Protein AF-A0AAV4D2W0-F1 (afdb_monomer_lite)

Foldseek 3Di:
DLVVVLVVCVVVVVDDCVPDVPPHPPGPVVVVVVVVVVVVVVCCVVVVHDDDDDDDDDDVVPVPQDPVNVVPPPPDDDPDDD

Structure (mmCIF, N/CA/C/O backbone):
data_AF-A0AAV4D2W0-F1
#
_entry.id   AF-A0AAV4D2W0-F1
#
loop_
_atom_site.group_PDB
_atom_site.id
_atom_site.type_symbol
_atom_site.label_atom_id
_atom_site.label_alt_id
_atom_site.label_comp_id
_atom_site.label_asym_id
_atom_site.label_entity_id
_atom_site.label_seq_id
_atom_site.pdbx_PDB_ins_code
_atom_site.Cartn_x
_atom_site.Cartn_y
_atom_site.Cartn_z
_atom_site.occupancy
_atom_site.B_iso_or_equiv
_atom_site.auth_seq_id
_atom_site.auth_comp_id
_atom_site.auth_asym_id
_atom_site.auth_atom_id
_atom_site.pdbx_PDB_model_num
ATOM 1 N N . MET A 1 1 ? 13.971 2.716 -19.644 1.00 61.41 1 MET A N 1
ATOM 2 C CA . MET A 1 1 ? 13.777 1.245 -19.628 1.00 61.41 1 MET A CA 1
ATOM 3 C C . MET A 1 1 ? 12.526 0.844 -18.844 1.00 61.41 1 MET A C 1
ATOM 5 O O . MET A 1 1 ? 11.673 0.191 -19.427 1.00 61.41 1 MET A O 1
ATOM 9 N N . ALA A 1 2 ? 12.356 1.314 -17.601 1.00 82.19 2 ALA A N 1
ATOM 10 C CA . ALA A 1 2 ? 11.199 0.997 -16.750 1.00 82.19 2 ALA A CA 1
ATOM 11 C C . ALA A 1 2 ? 9.824 1.288 -17.391 1.00 82.19 2 ALA A C 1
ATOM 13 O O . ALA A 1 2 ? 8.998 0.394 -17.465 1.00 82.19 2 ALA A O 1
ATOM 14 N N . SER A 1 3 ? 9.608 2.481 -17.961 1.00 87.88 3 SER A N 1
ATOM 15 C CA . SER A 1 3 ? 8.314 2.854 -18.572 1.00 87.88 3 SER A CA 1
ATOM 16 C C . SER A 1 3 ? 7.853 1.904 -19.694 1.00 87.88 3 SER A C 1
ATOM 18 O O . SER A 1 3 ? 6.680 1.550 -19.754 1.00 87.88 3 SER A O 1
ATOM 20 N N . ARG A 1 4 ? 8.775 1.424 -20.545 1.00 91.88 4 ARG A N 1
ATOM 21 C CA . ARG A 1 4 ? 8.455 0.460 -21.616 1.00 91.88 4 ARG A CA 1
ATOM 22 C C . ARG A 1 4 ? 8.039 -0.901 -21.057 1.00 91.88 4 ARG A C 1
ATOM 24 O O . ARG A 1 4 ? 7.108 -1.502 -21.577 1.00 91.88 4 ARG A O 1
ATOM 31 N N . LEU A 1 5 ? 8.725 -1.368 -20.011 1.00 90.12 5 LEU A N 1
ATOM 32 C CA . LEU A 1 5 ? 8.399 -2.624 -19.337 1.00 90.12 5 LEU A CA 1
ATOM 33 C C . LEU A 1 5 ? 7.049 -2.523 -18.622 1.00 90.12 5 LEU A C 1
ATOM 35 O O . LEU A 1 5 ? 6.201 -3.383 -18.821 1.00 90.12 5 LEU A O 1
ATOM 39 N N . THR A 1 6 ? 6.821 -1.453 -17.856 1.00 89.69 6 THR A N 1
ATOM 40 C CA . THR A 1 6 ? 5.536 -1.204 -17.191 1.00 89.69 6 THR A CA 1
ATOM 41 C C . THR A 1 6 ? 4.397 -1.169 -18.205 1.00 89.69 6 THR A C 1
ATOM 43 O O . THR A 1 6 ? 3.404 -1.859 -18.015 1.00 89.69 6 THR A O 1
ATOM 46 N N . LYS A 1 7 ? 4.572 -0.449 -19.322 1.00 91.38 7 LYS A N 1
ATOM 47 C CA . LYS A 1 7 ? 3.585 -0.396 -20.406 1.00 91.38 7 LYS A CA 1
ATOM 48 C C . LYS A 1 7 ? 3.260 -1.792 -20.943 1.00 91.38 7 LYS A C 1
ATOM 50 O O . LYS A 1 7 ? 2.095 -2.165 -20.970 1.00 91.38 7 LYS A O 1
ATOM 55 N N . TYR A 1 8 ? 4.278 -2.583 -21.289 1.00 92.50 8 TYR A N 1
ATOM 56 C CA . TYR A 1 8 ? 4.079 -3.949 -21.775 1.00 92.50 8 TYR A CA 1
ATOM 57 C C . TYR A 1 8 ? 3.353 -4.833 -20.749 1.00 92.50 8 TYR A C 1
ATOM 59 O O . TYR A 1 8 ? 2.401 -5.527 -21.101 1.00 92.50 8 TYR A O 1
ATOM 67 N N . LEU A 1 9 ? 3.764 -4.792 -19.477 1.00 92.12 9 LEU A N 1
ATOM 68 C CA . LEU A 1 9 ? 3.158 -5.601 -18.418 1.00 92.12 9 LEU A CA 1
ATOM 69 C C . LEU A 1 9 ? 1.688 -5.235 -18.172 1.00 92.12 9 LEU A C 1
ATOM 71 O O . LEU A 1 9 ? 0.867 -6.124 -17.956 1.00 92.12 9 LEU A O 1
ATOM 75 N N . THR A 1 10 ? 1.345 -3.948 -18.234 1.00 90.31 10 THR A N 1
ATOM 76 C CA . THR A 1 10 ? -0.034 -3.479 -18.055 1.00 90.31 10 THR A CA 1
ATOM 77 C C . THR A 1 10 ? -0.901 -3.761 -19.284 1.00 90.31 10 THR A C 1
ATOM 79 O O . THR A 1 10 ? -1.999 -4.286 -19.131 1.00 90.31 10 THR A O 1
ATOM 82 N N . GLU A 1 11 ? -0.417 -3.484 -20.500 1.00 92.38 11 GLU A N 1
ATOM 83 C CA . GLU A 1 11 ? -1.181 -3.701 -21.745 1.00 92.38 11 GLU A CA 1
ATOM 84 C C . GLU A 1 11 ? -1.493 -5.178 -22.005 1.00 92.38 11 GLU A C 1
ATOM 86 O O . GLU A 1 11 ? -2.534 -5.498 -22.570 1.00 92.38 11 GLU A O 1
ATOM 91 N N . ASN A 1 12 ? -0.617 -6.083 -21.564 1.00 94.44 12 ASN A N 1
ATOM 92 C CA . ASN A 1 12 ? -0.815 -7.526 -21.709 1.00 94.44 12 ASN A CA 1
ATOM 93 C C . ASN A 1 12 ? -1.506 -8.164 -20.490 1.00 94.44 12 ASN A C 1
ATOM 95 O O . ASN A 1 12 ? -1.599 -9.385 -20.412 1.00 94.44 12 ASN A O 1
ATOM 99 N N . GLY A 1 13 ? -1.975 -7.366 -19.523 1.00 90.50 13 GLY A N 1
ATOM 100 C CA . GLY A 1 13 ? -2.727 -7.867 -18.368 1.00 90.50 13 GLY A CA 1
ATOM 101 C C . GLY A 1 13 ? -1.907 -8.662 -17.345 1.00 90.50 13 GLY A C 1
ATOM 102 O O . GLY A 1 13 ? -2.489 -9.325 -16.491 1.00 90.50 13 GLY A O 1
ATOM 103 N N . TYR A 1 14 ? -0.571 -8.590 -17.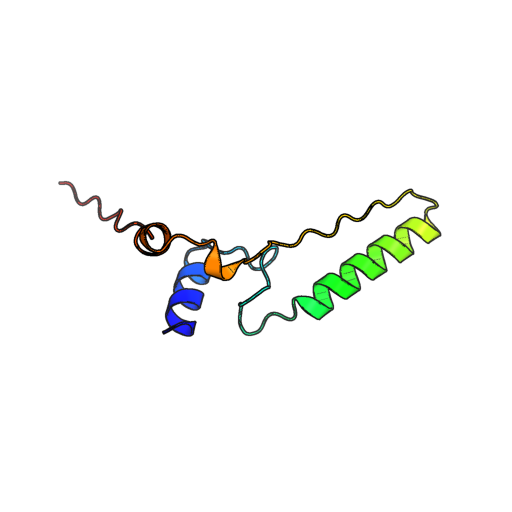383 1.00 92.19 14 TYR A N 1
ATOM 104 C CA . TYR A 1 14 ? 0.296 -9.222 -16.378 1.00 92.19 14 TYR A CA 1
ATOM 105 C C . TYR A 1 14 ? 0.251 -8.502 -15.024 1.00 92.19 14 TYR A C 1
ATOM 107 O O . TYR A 1 14 ? 0.580 -9.093 -13.998 1.00 92.19 14 TYR A O 1
ATOM 115 N N . ILE A 1 15 ? -0.152 -7.229 -15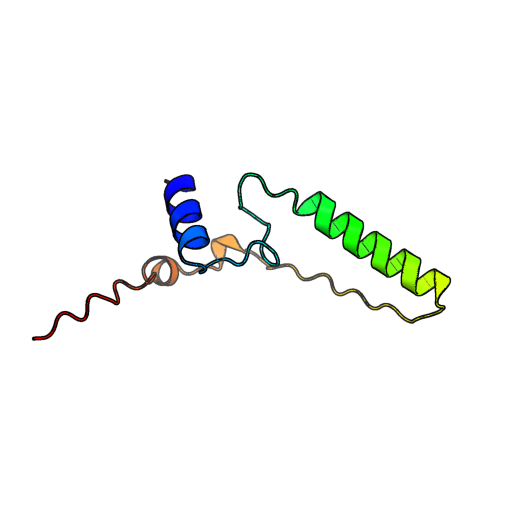.014 1.00 90.50 15 ILE A N 1
ATOM 116 C CA . ILE A 1 15 ? -0.392 -6.449 -13.799 1.00 90.50 15 ILE A CA 1
ATOM 117 C C . ILE A 1 15 ? -1.838 -5.969 -13.808 1.00 90.50 15 ILE A C 1
ATOM 119 O O . ILE A 1 15 ? -2.241 -5.203 -14.683 1.00 90.50 15 ILE A O 1
ATOM 123 N N . ASN A 1 16 ? -2.597 -6.365 -12.788 1.00 89.62 16 ASN A N 1
ATOM 124 C CA . ASN A 1 16 ? -3.915 -5.803 -12.528 1.00 89.62 16 ASN A CA 1
ATOM 125 C C . ASN A 1 16 ? -3.772 -4.522 -11.693 1.00 89.62 16 ASN A C 1
ATOM 127 O O . ASN A 1 16 ? -3.502 -4.590 -10.494 1.00 89.62 16 ASN A O 1
ATOM 131 N N . THR A 1 17 ? -3.987 -3.363 -12.313 1.00 88.31 17 THR A N 1
ATOM 132 C CA . THR A 1 17 ? -3.852 -2.044 -11.671 1.00 88.31 17 THR A CA 1
ATOM 133 C C . THR A 1 17 ? -4.946 -1.734 -10.649 1.00 88.31 17 THR A C 1
ATOM 135 O O . THR A 1 17 ? -4.771 -0.828 -9.838 1.00 88.31 17 THR A O 1
ATOM 138 N N . TYR A 1 18 ? -6.044 -2.498 -10.617 1.00 86.75 18 TYR A N 1
ATOM 139 C CA . TYR A 1 18 ? -7.031 -2.399 -9.539 1.00 86.75 18 TYR A CA 1
ATOM 140 C C . TYR A 1 18 ? -6.468 -2.916 -8.205 1.00 86.75 18 TYR A C 1
ATOM 142 O O . TYR A 1 18 ? -6.796 -2.378 -7.149 1.00 86.75 18 TYR A O 1
ATOM 150 N N . LEU A 1 19 ? -5.592 -3.927 -8.256 1.00 86.25 19 LEU A N 1
ATOM 151 C CA . LEU A 1 19 ? -4.983 -4.559 -7.080 1.00 86.25 19 LEU A CA 1
ATOM 152 C C . LEU A 1 19 ? -3.560 -4.039 -6.820 1.00 86.25 19 LEU A C 1
ATOM 154 O O . LEU A 1 19 ? -3.243 -3.600 -5.717 1.00 86.25 19 LEU A O 1
ATOM 158 N N . GLN A 1 20 ? -2.693 -4.064 -7.836 1.00 87.81 20 GLN A N 1
ATOM 159 C CA . GLN A 1 20 ? -1.299 -3.642 -7.737 1.00 87.81 20 GLN A CA 1
ATOM 160 C C . GLN A 1 20 ? -1.131 -2.215 -8.261 1.00 87.81 20 GLN A C 1
ATOM 162 O O . GLN A 1 20 ? -1.042 -1.972 -9.463 1.00 87.81 20 GLN A O 1
ATOM 167 N N . LYS A 1 21 ? -1.043 -1.271 -7.324 1.00 87.81 21 LYS A N 1
ATOM 168 C CA . LYS A 1 21 ? -0.915 0.170 -7.611 1.00 87.81 21 LYS A CA 1
ATOM 169 C C . LYS A 1 21 ? 0.506 0.703 -7.411 1.00 87.81 21 LYS A C 1
ATOM 171 O O . LYS A 1 21 ? 0.858 1.761 -7.921 1.00 87.81 21 LYS A O 1
ATOM 176 N N . GLY A 1 22 ? 1.337 -0.037 -6.676 1.00 86.12 22 GLY A N 1
ATOM 177 C CA . GLY A 1 22 ? 2.735 0.315 -6.436 1.00 86.12 22 GLY A CA 1
ATOM 178 C C . GLY A 1 22 ? 3.571 0.230 -7.714 1.00 86.12 22 GLY A C 1
ATOM 179 O O . GLY A 1 22 ? 3.489 -0.750 -8.452 1.00 86.12 22 GLY A O 1
ATOM 180 N N . GLY A 1 23 ? 4.384 1.256 -7.974 1.00 83.62 23 GLY A N 1
ATOM 181 C CA . GLY A 1 23 ? 5.292 1.291 -9.127 1.00 83.62 23 GLY A CA 1
ATOM 182 C C . GLY A 1 23 ? 4.620 1.534 -10.487 1.00 83.62 23 GLY A C 1
ATOM 183 O O . GLY A 1 23 ? 5.305 1.477 -11.508 1.00 83.62 23 GLY A O 1
ATOM 184 N N . ILE A 1 24 ? 3.313 1.826 -10.519 1.00 88.06 24 ILE A N 1
ATOM 185 C CA . ILE A 1 24 ? 2.571 2.172 -11.739 1.00 88.06 24 ILE A CA 1
ATOM 186 C C . ILE A 1 24 ? 2.401 3.690 -11.820 1.00 88.06 24 ILE A C 1
ATOM 188 O O . ILE A 1 24 ? 1.891 4.330 -10.903 1.00 88.06 24 ILE A O 1
ATOM 192 N N . HIS A 1 25 ? 2.845 4.281 -12.927 1.00 83.88 25 HIS A N 1
ATOM 193 C CA . HIS A 1 25 ? 2.723 5.720 -13.145 1.00 83.88 25 HIS A CA 1
ATOM 194 C C . HIS A 1 25 ? 1.257 6.116 -13.378 1.00 83.88 25 HIS A C 1
ATOM 196 O O . HIS A 1 25 ? 0.536 5.416 -14.083 1.00 83.88 25 HIS A O 1
ATOM 202 N N . GLY A 1 26 ? 0.832 7.251 -12.818 1.00 84.44 26 GLY A N 1
ATOM 203 C CA . GLY A 1 26 ? -0.528 7.774 -12.997 1.00 84.44 26 GLY A CA 1
ATOM 204 C C . GLY A 1 26 ? -1.602 7.130 -12.111 1.00 84.44 26 GLY A C 1
ATOM 205 O O . GLY A 1 26 ? -2.768 7.479 -12.253 1.00 84.44 26 GLY A O 1
ATOM 206 N N . VAL A 1 27 ? -1.232 6.233 -11.188 1.00 85.31 27 VAL A N 1
ATOM 207 C CA . VAL A 1 27 ? -2.157 5.618 -10.221 1.00 85.31 27 VAL A CA 1
ATOM 208 C C . VAL A 1 27 ? -1.939 6.218 -8.829 1.00 85.31 27 VAL A C 1
ATOM 210 O O . VAL A 1 27 ? -0.824 6.206 -8.306 1.00 85.31 27 VAL A O 1
ATOM 213 N N . SER A 1 28 ? -3.000 6.716 -8.190 1.00 86.88 28 SER A N 1
ATOM 214 C CA . SER A 1 28 ? -2.964 7.325 -6.849 1.00 86.88 28 SER A CA 1
ATOM 215 C C . SER A 1 28 ? -3.089 6.282 -5.728 1.00 86.88 28 SER A C 1
ATOM 217 O O . SER A 1 28 ? -3.845 6.449 -4.769 1.00 86.88 28 SER A O 1
ATOM 219 N N . GLY A 1 29 ? -2.294 5.210 -5.809 1.00 87.94 29 GLY A N 1
ATOM 220 C CA . GLY A 1 29 ? -2.438 4.023 -4.958 1.00 87.94 29 GLY A CA 1
ATOM 221 C C . GLY A 1 29 ? -2.440 4.300 -3.452 1.00 87.94 29 GLY A C 1
ATOM 222 O O . GLY A 1 29 ? -3.256 3.736 -2.731 1.00 87.94 29 GLY A O 1
ATOM 223 N N . CYS A 1 30 ? -1.586 5.206 -2.966 1.00 89.88 30 CYS A N 1
ATOM 224 C CA . CYS A 1 30 ? -1.539 5.550 -1.541 1.00 89.88 30 CYS A CA 1
ATOM 225 C C . CYS A 1 30 ? -2.835 6.208 -1.049 1.00 89.88 30 CYS A C 1
ATOM 227 O O . CYS A 1 30 ? -3.315 5.884 0.036 1.00 89.88 30 CYS A O 1
ATOM 229 N N . LEU A 1 31 ? -3.402 7.119 -1.845 1.00 92.25 31 LEU A N 1
ATOM 230 C CA . LEU A 1 31 ? -4.641 7.807 -1.493 1.00 92.25 31 LEU A CA 1
ATOM 231 C C . LEU A 1 31 ? -5.821 6.834 -1.536 1.00 92.25 31 LEU A C 1
ATOM 233 O O . LEU A 1 31 ? -6.628 6.809 -0.610 1.00 92.25 31 LEU A O 1
ATOM 237 N N . GLU A 1 32 ? -5.888 5.992 -2.566 1.00 91.44 32 GLU A N 1
ATOM 238 C CA . GLU A 1 32 ? -6.918 4.958 -2.680 1.00 91.44 32 GLU A CA 1
ATOM 239 C C . GLU A 1 32 ? -6.851 3.952 -1.521 1.00 91.44 32 GLU A C 1
ATOM 241 O O . GLU A 1 32 ? -7.865 3.666 -0.895 1.00 91.44 32 GLU A O 1
ATOM 246 N N . HIS A 1 33 ? -5.668 3.458 -1.151 1.00 91.12 33 HIS A N 1
ATOM 247 C CA . HIS A 1 33 ? -5.551 2.516 -0.032 1.00 91.12 33 HIS A CA 1
ATOM 248 C C . HIS A 1 33 ? -5.894 3.163 1.316 1.00 91.12 33 HIS A C 1
ATOM 250 O O . HIS A 1 33 ? -6.607 2.565 2.122 1.00 91.12 33 HIS A O 1
ATOM 256 N N . ALA A 1 34 ? -5.439 4.396 1.561 1.00 93.50 34 ALA A N 1
ATOM 257 C CA . ALA A 1 34 ? -5.763 5.110 2.794 1.00 93.50 34 ALA A CA 1
ATOM 258 C C . ALA A 1 34 ? -7.269 5.396 2.911 1.00 93.50 34 ALA A C 1
ATOM 260 O O . ALA A 1 34 ? -7.848 5.234 3.987 1.00 93.50 34 ALA A O 1
ATOM 261 N N . THR A 1 35 ? -7.914 5.789 1.808 1.00 95.69 35 THR A N 1
ATOM 262 C CA . THR A 1 35 ? -9.365 6.027 1.769 1.00 95.69 35 THR A CA 1
ATOM 263 C C . THR A 1 35 ? -10.151 4.735 1.969 1.00 95.69 35 THR A C 1
ATOM 265 O O . THR A 1 35 ? -11.021 4.717 2.836 1.00 95.69 35 THR A O 1
ATOM 268 N N . MET A 1 36 ? -9.782 3.638 1.301 1.00 94.38 36 MET A N 1
ATOM 269 C CA . MET A 1 36 ? -10.409 2.324 1.499 1.00 94.38 36 MET A CA 1
ATOM 270 C C . MET A 1 36 ? -10.336 1.850 2.957 1.00 94.38 36 MET A C 1
ATOM 272 O O . MET A 1 36 ? -11.341 1.419 3.523 1.00 94.38 36 MET A O 1
ATOM 276 N N . ILE A 1 37 ? -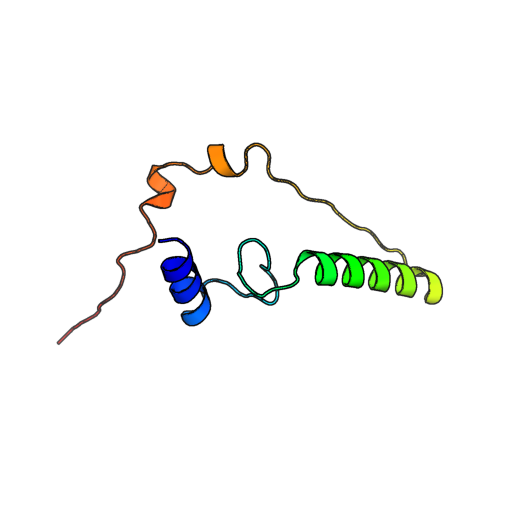9.168 1.958 3.601 1.00 95.75 37 ILE A N 1
ATOM 277 C CA . ILE A 1 37 ? -9.012 1.585 5.017 1.00 95.75 37 ILE A CA 1
ATOM 278 C C . ILE A 1 37 ? -9.878 2.488 5.904 1.00 95.75 37 ILE A C 1
ATOM 280 O O . ILE A 1 37 ? -10.557 2.006 6.812 1.00 95.75 37 ILE A O 1
ATOM 284 N N . ARG A 1 38 ? -9.903 3.799 5.630 1.00 97.00 38 ARG A N 1
ATOM 285 C CA . ARG A 1 38 ? -10.735 4.756 6.373 1.00 97.00 38 ARG A CA 1
ATOM 286 C C . ARG A 1 38 ? -12.221 4.414 6.264 1.00 97.00 38 ARG A C 1
ATOM 288 O O . ARG A 1 38 ? -12.926 4.458 7.271 1.00 97.00 38 ARG A O 1
ATOM 295 N N . GLU A 1 39 ? -12.688 4.074 5.069 1.00 97.19 39 GLU A N 1
ATOM 296 C CA . GLU A 1 39 ? -14.074 3.680 4.808 1.00 97.19 39 GLU A CA 1
ATOM 297 C C . GLU A 1 39 ? -14.433 2.372 5.511 1.00 97.19 39 GLU A C 1
ATOM 299 O O . GLU A 1 39 ? -15.469 2.309 6.175 1.00 97.19 39 GLU A O 1
ATOM 304 N N . ALA A 1 40 ? -13.555 1.367 5.461 1.00 96.81 40 ALA A N 1
ATOM 305 C CA . ALA A 1 40 ? -13.739 0.116 6.193 1.00 96.81 40 ALA A CA 1
ATOM 306 C C . ALA A 1 40 ? -13.871 0.359 7.708 1.00 96.81 40 ALA A C 1
ATOM 308 O O . ALA A 1 40 ? -14.778 -0.181 8.348 1.00 96.81 40 ALA A O 1
ATOM 309 N N . ILE A 1 41 ? -13.031 1.230 8.280 1.00 96.94 41 ILE A N 1
ATOM 310 C CA . ILE A 1 41 ? -13.109 1.619 9.698 1.00 96.94 41 ILE A CA 1
ATOM 311 C C . ILE A 1 41 ? -14.424 2.348 9.997 1.00 96.94 41 ILE A C 1
ATOM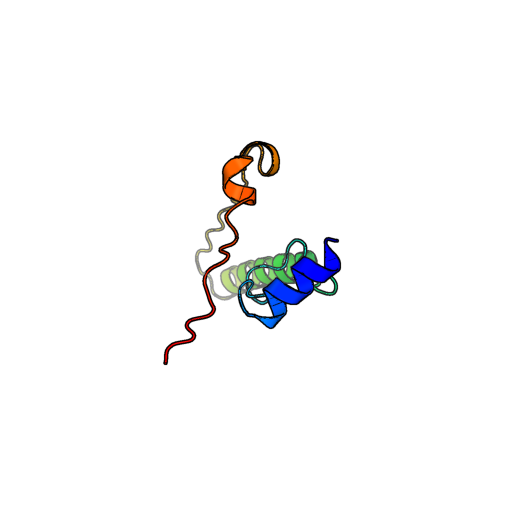 313 O O . ILE A 1 41 ? -15.090 2.038 10.986 1.00 96.94 41 ILE A O 1
ATOM 317 N N . GLN A 1 42 ? -14.803 3.322 9.165 1.00 97.88 42 GLN A N 1
ATOM 318 C CA . GLN A 1 42 ? -16.028 4.106 9.341 1.00 97.88 42 GLN A CA 1
ATOM 319 C C . GLN A 1 42 ? -17.264 3.200 9.326 1.00 97.88 42 GLN A C 1
ATOM 321 O O . GLN A 1 42 ? -18.104 3.301 10.221 1.00 97.88 42 GLN A O 1
ATOM 326 N N . ARG A 1 43 ? -17.335 2.288 8.352 1.00 97.69 43 ARG A N 1
ATOM 327 C CA . ARG A 1 43 ? -18.427 1.328 8.196 1.00 97.69 43 ARG A CA 1
ATOM 328 C C . ARG A 1 43 ? -18.522 0.376 9.381 1.00 97.69 43 ARG A C 1
ATOM 330 O O . ARG A 1 43 ? -19.600 0.182 9.933 1.00 97.69 43 ARG A O 1
ATOM 337 N N . SER A 1 44 ? -17.389 -0.165 9.814 1.00 97.25 44 SER A N 1
ATOM 338 C CA . SER A 1 44 ? -17.355 -1.099 10.943 1.00 97.25 44 SER A CA 1
ATOM 339 C C . SER A 1 44 ? -17.827 -0.429 12.235 1.00 97.25 44 SER A C 1
ATOM 341 O O . SER A 1 44 ? -18.573 -1.028 13.006 1.00 97.25 44 SER A O 1
ATOM 343 N N . LYS A 1 45 ? -17.498 0.857 12.428 1.00 96.56 45 LYS A N 1
ATOM 344 C CA . LYS A 1 45 ? -18.017 1.664 13.543 1.00 96.56 45 LYS A CA 1
ATOM 345 C C . LYS A 1 45 ? -19.523 1.914 13.450 1.00 96.56 45 LYS A C 1
ATOM 347 O O . LYS A 1 45 ? -20.205 1.786 14.464 1.00 96.56 45 LYS A O 1
ATOM 352 N N . SER A 1 46 ? -20.047 2.282 12.277 1.00 97.56 46 SER A N 1
ATOM 353 C CA . SER A 1 46 ? -21.481 2.571 12.114 1.00 97.56 46 SER A CA 1
ATOM 354 C C . SER A 1 46 ? -22.350 1.319 12.213 1.00 97.56 46 SER A C 1
ATOM 356 O O . SER A 1 46 ? -23.429 1.366 12.796 1.00 97.56 46 SER A O 1
ATOM 358 N N . GLU A 1 47 ? -21.872 0.200 11.670 1.00 97.81 47 GLU A N 1
ATOM 359 C CA . GLU A 1 47 ? -22.602 -1.071 11.609 1.00 97.81 47 GLU A CA 1
ATOM 360 C C . GLU A 1 47 ? -22.315 -1.976 12.823 1.00 97.81 47 GLU A C 1
ATOM 362 O O . GLU A 1 47 ? -22.905 -3.046 12.938 1.00 97.81 47 GLU A O 1
ATOM 367 N N . LYS A 1 48 ? -21.447 -1.543 13.754 1.00 95.88 48 LYS A N 1
ATOM 368 C CA . LYS A 1 48 ? -20.991 -2.320 14.925 1.00 95.88 48 LYS A CA 1
ATOM 369 C C . LYS A 1 48 ? -20.417 -3.691 14.533 1.00 95.88 48 LYS A C 1
ATOM 371 O O . LYS A 1 48 ? -20.660 -4.693 15.203 1.00 95.88 48 LYS A O 1
ATOM 376 N N . LEU A 1 49 ? -19.659 -3.720 13.440 1.00 95.88 49 LEU A N 1
ATOM 377 C CA . LEU A 1 49 ? -18.973 -4.909 12.941 1.00 95.88 49 LEU A CA 1
ATOM 378 C C . LEU A 1 49 ? -17.545 -4.979 13.487 1.00 95.88 49 LEU A C 1
ATOM 380 O O . LEU A 1 49 ? -16.917 -3.955 13.760 1.00 95.88 49 LEU A O 1
ATOM 384 N N . ASN A 1 50 ? -17.015 -6.197 13.588 1.00 95.12 50 ASN A N 1
ATOM 385 C CA . ASN A 1 50 ? -15.598 -6.411 13.856 1.00 95.12 50 ASN A CA 1
ATOM 386 C C . ASN A 1 50 ? -14.791 -6.203 12.570 1.00 95.12 50 ASN A C 1
ATOM 388 O O . ASN A 1 50 ? -15.174 -6.693 11.508 1.00 95.12 50 ASN A O 1
ATOM 392 N N . LEU A 1 51 ? -13.668 -5.496 12.683 1.00 95.81 51 LEU A N 1
ATOM 393 C CA . LEU A 1 51 ? -12.728 -5.264 11.591 1.00 95.81 51 LEU A CA 1
ATOM 394 C C . LEU A 1 51 ? -11.331 -5.676 12.031 1.00 95.81 51 LEU A C 1
ATOM 396 O O . LEU A 1 51 ? -10.789 -5.113 12.981 1.00 95.81 51 LEU A O 1
ATOM 400 N N . GLU A 1 52 ? -10.737 -6.604 11.294 1.00 95.31 52 GLU A N 1
ATOM 401 C CA . GLU A 1 52 ? -9.347 -7.013 11.456 1.00 95.31 52 GLU A CA 1
ATOM 402 C C . GLU A 1 52 ? -8.551 -6.558 10.234 1.00 95.31 52 GLU A C 1
ATOM 404 O O . GLU A 1 52 ? -8.971 -6.748 9.092 1.00 95.31 52 GLU A O 1
ATOM 409 N N . VAL A 1 53 ? -7.405 -5.921 10.470 1.00 93.31 53 VAL A N 1
ATOM 410 C CA . VAL A 1 53 ? -6.524 -5.412 9.414 1.00 93.31 53 VAL A CA 1
ATOM 411 C C . VAL A 1 53 ? -5.141 -6.007 9.617 1.00 93.31 53 VAL A C 1
ATOM 413 O O . VAL A 1 53 ? -4.554 -5.862 10.689 1.00 93.31 53 VAL A O 1
ATOM 416 N N . VAL A 1 54 ? -4.611 -6.646 8.576 1.00 94.81 54 VAL A N 1
ATOM 417 C CA . VAL A 1 54 ? -3.262 -7.218 8.574 1.00 94.81 54 VAL A CA 1
ATOM 418 C C . VAL A 1 54 ? -2.354 -6.349 7.714 1.00 94.81 54 VAL A C 1
ATOM 420 O O . VAL A 1 54 ? -2.623 -6.131 6.534 1.00 94.81 54 VAL A O 1
ATOM 423 N N . TRP A 1 55 ? -1.262 -5.874 8.308 1.00 92.38 55 TRP A N 1
ATOM 424 C CA . TRP A 1 55 ? -0.197 -5.168 7.601 1.00 92.38 55 TRP A CA 1
ATOM 425 C C . TRP A 1 55 ? 0.908 -6.162 7.248 1.00 92.38 55 TRP A C 1
ATOM 427 O O . TRP A 1 55 ? 1.491 -6.780 8.136 1.00 92.38 55 TRP A O 1
ATOM 437 N N . LEU A 1 56 ? 1.173 -6.332 5.953 1.00 92.75 56 LEU A N 1
ATOM 438 C CA . LEU A 1 56 ? 2.203 -7.231 5.435 1.00 92.75 56 LEU A CA 1
ATOM 439 C C . LEU A 1 56 ? 3.323 -6.410 4.797 1.00 92.75 56 LEU A C 1
ATOM 441 O O . LEU A 1 56 ? 3.055 -5.551 3.959 1.00 92.75 56 LEU A O 1
ATOM 445 N N . ASP A 1 57 ? 4.564 -6.712 5.169 1.00 91.56 57 ASP A N 1
ATOM 446 C CA . ASP A 1 57 ? 5.769 -6.119 4.591 1.00 91.56 57 ASP A CA 1
ATOM 447 C C . ASP A 1 57 ? 6.788 -7.214 4.244 1.00 91.56 57 ASP A C 1
ATOM 449 O O . ASP A 1 57 ? 6.838 -8.265 4.891 1.00 91.56 57 ASP A O 1
ATOM 453 N N . LEU A 1 58 ? 7.583 -6.983 3.197 1.00 90.44 58 LEU A N 1
ATOM 454 C CA . LEU A 1 58 ? 8.604 -7.921 2.734 1.00 90.44 58 LEU A CA 1
ATOM 455 C C . LEU A 1 58 ? 9.990 -7.471 3.206 1.00 90.44 58 LEU A C 1
ATOM 457 O O . LEU A 1 58 ? 10.559 -6.511 2.683 1.00 90.44 58 LEU A O 1
ATOM 461 N N . ALA A 1 59 ? 10.584 -8.231 4.128 1.00 93.00 59 ALA A N 1
ATOM 462 C CA . ALA A 1 59 ? 11.960 -8.005 4.559 1.00 93.00 59 ALA A CA 1
ATOM 463 C C . ALA A 1 59 ? 12.932 -8.109 3.368 1.00 93.00 59 ALA A C 1
ATOM 465 O O . ALA A 1 59 ? 12.950 -9.108 2.649 1.00 93.00 59 ALA A O 1
ATOM 466 N N . ASN A 1 60 ? 13.763 -7.079 3.170 1.00 88.69 60 ASN A N 1
ATOM 467 C CA . ASN A 1 60 ? 14.723 -7.001 2.063 1.00 88.69 60 ASN A CA 1
ATOM 468 C C . ASN A 1 60 ? 14.081 -7.264 0.679 1.00 88.69 60 ASN A C 1
ATOM 470 O O . ASN A 1 60 ? 14.593 -8.053 -0.119 1.00 88.69 60 ASN A O 1
ATOM 474 N N . ALA A 1 61 ? 12.947 -6.617 0.391 1.00 85.12 61 ALA A N 1
ATOM 475 C CA . ALA A 1 61 ? 12.143 -6.856 -0.813 1.00 85.12 61 ALA A CA 1
ATOM 476 C C . ALA A 1 61 ? 12.953 -6.896 -2.125 1.00 85.12 61 ALA A C 1
ATOM 478 O O . ALA A 1 61 ? 12.734 -7.777 -2.947 1.00 85.12 61 ALA A O 1
ATOM 479 N N . TYR A 1 62 ? 13.919 -5.991 -2.315 1.00 83.50 62 TYR A N 1
ATOM 480 C CA . TYR A 1 62 ? 14.742 -5.971 -3.530 1.00 83.50 62 TYR A CA 1
ATOM 481 C C . TYR A 1 62 ? 15.919 -6.951 -3.483 1.00 83.50 62 TYR A C 1
ATOM 483 O O . TYR A 1 62 ? 16.190 -7.623 -4.475 1.00 83.50 62 TYR A O 1
ATOM 491 N N . GLY A 1 63 ? 16.618 -7.057 -2.348 1.00 86.06 63 GLY A N 1
ATOM 492 C CA . GLY A 1 63 ? 17.798 -7.921 -2.227 1.00 86.06 63 GLY A CA 1
ATOM 493 C C . GLY A 1 63 ? 17.471 -9.414 -2.135 1.00 86.06 63 GLY A C 1
ATOM 494 O O . GLY A 1 63 ? 18.352 -10.243 -2.340 1.00 86.06 63 GLY A O 1
ATOM 495 N N . SER A 1 64 ? 16.217 -9.762 -1.842 1.00 87.25 64 SER A N 1
ATOM 496 C CA . SER A 1 64 ? 15.729 -11.145 -1.794 1.00 87.25 64 SER A CA 1
ATOM 497 C C . SER A 1 64 ? 15.328 -11.704 -3.160 1.00 87.25 64 SER A C 1
ATOM 499 O O . SER A 1 64 ? 15.157 -12.917 -3.277 1.00 87.25 64 SER A O 1
ATOM 501 N N . VAL A 1 65 ? 15.204 -10.868 -4.200 1.00 86.06 65 VAL A N 1
ATOM 502 C CA . VAL A 1 65 ? 14.903 -11.335 -5.559 1.00 86.06 65 VAL A CA 1
ATOM 503 C C . VAL A 1 65 ? 16.171 -11.945 -6.167 1.00 86.06 65 VAL A C 1
ATOM 505 O O . VAL A 1 65 ? 17.119 -11.214 -6.461 1.00 86.06 65 VAL A O 1
ATOM 508 N N . PRO A 1 66 ? 16.223 -13.271 -6.398 1.00 83.06 66 PRO A N 1
ATOM 509 C CA . PRO A 1 66 ? 17.406 -13.899 -6.966 1.00 83.06 66 PRO A CA 1
ATOM 510 C C . PRO A 1 66 ? 17.666 -13.383 -8.384 1.00 83.06 66 PRO A C 1
ATOM 512 O O . PRO A 1 66 ? 16.743 -13.286 -9.196 1.00 83.06 66 PRO A O 1
ATOM 515 N N . CYS A 1 67 ? 18.928 -13.108 -8.721 1.00 74.38 67 CYS A N 1
ATOM 516 C CA . CYS A 1 67 ? 19.294 -12.576 -10.039 1.00 74.38 67 CYS A CA 1
ATOM 517 C C . CYS A 1 67 ? 18.860 -13.496 -11.194 1.00 74.38 67 CYS A C 1
ATOM 519 O O . CYS A 1 67 ? 18.386 -13.013 -12.220 1.00 74.38 67 CYS A O 1
ATOM 521 N N . TRP A 1 68 ? 18.925 -14.818 -10.997 1.00 71.19 68 TRP A N 1
ATOM 522 C CA . TRP A 1 68 ? 18.453 -15.812 -11.963 1.00 71.19 68 TRP A CA 1
ATOM 523 C C . TRP A 1 68 ? 16.931 -15.775 -12.170 1.00 71.19 68 TRP A C 1
ATOM 525 O O . TRP A 1 68 ? 16.458 -16.109 -13.252 1.00 71.19 68 TRP A O 1
ATOM 535 N N . ARG A 1 69 ? 16.152 -15.306 -11.184 1.00 59.69 69 ARG A N 1
ATOM 536 C CA . ARG A 1 69 ? 14.689 -15.167 -11.292 1.00 59.69 69 ARG A CA 1
ATOM 537 C C . ARG A 1 69 ? 14.279 -13.983 -12.171 1.00 59.69 69 ARG A C 1
ATOM 539 O O . ARG A 1 69 ? 13.296 -14.087 -12.894 1.00 59.69 69 ARG A O 1
ATOM 546 N N . ASN A 1 70 ? 15.056 -12.899 -12.172 1.00 56.88 70 ASN A N 1
ATOM 547 C CA . ASN A 1 70 ? 14.806 -11.732 -13.029 1.00 56.88 70 ASN A CA 1
ATOM 548 C C . ASN A 1 70 ? 15.096 -11.993 -14.520 1.00 56.88 70 ASN A C 1
ATOM 550 O O . ASN A 1 70 ? 14.638 -11.228 -15.365 1.00 56.88 70 ASN A O 1
ATOM 554 N N . LEU A 1 71 ? 15.823 -13.068 -14.856 1.00 56.34 71 LEU A N 1
ATOM 555 C CA . LEU A 1 71 ? 16.115 -13.454 -16.243 1.00 56.34 71 LEU A CA 1
ATOM 556 C C . LEU A 1 71 ? 15.017 -14.316 -16.900 1.00 56.34 71 LEU A C 1
ATOM 558 O O . LEU A 1 71 ? 15.067 -14.523 -18.109 1.00 56.34 71 LEU A O 1
ATOM 562 N N . MET A 1 72 ? 14.030 -14.815 -16.142 1.00 45.25 72 MET A N 1
ATOM 563 C CA . MET A 1 72 ? 13.005 -15.760 -16.624 1.00 45.25 72 MET A CA 1
ATOM 564 C C . MET A 1 72 ? 11.621 -15.118 -16.842 1.00 45.25 72 MET A C 1
ATOM 566 O O . MET A 1 72 ? 10.603 -15.762 -16.596 1.00 45.25 72 MET A O 1
ATOM 570 N N . ILE A 1 73 ? 11.540 -13.873 -17.334 1.00 55.53 73 ILE A N 1
ATOM 571 C CA . ILE A 1 73 ? 10.302 -13.438 -18.009 1.00 55.53 73 ILE A CA 1
ATOM 572 C C . ILE A 1 73 ? 10.271 -14.193 -19.345 1.00 55.53 73 ILE A C 1
ATOM 574 O O . ILE A 1 73 ? 11.172 -14.004 -20.166 1.00 55.53 73 ILE A O 1
ATOM 578 N N . PRO A 1 74 ? 9.329 -15.124 -19.544 1.00 44.81 74 PRO A N 1
ATOM 579 C CA . PRO A 1 74 ? 9.538 -16.214 -20.473 1.00 44.81 74 PRO A CA 1
ATOM 580 C C . PRO A 1 74 ? 9.467 -15.738 -21.924 1.00 44.81 74 PRO A C 1
ATOM 582 O O . PRO A 1 74 ? 8.460 -15.213 -22.394 1.00 44.81 74 PRO A O 1
ATOM 585 N N . TRP A 1 75 ? 10.533 -16.040 -22.660 1.00 39.28 75 TRP A N 1
ATOM 586 C CA . TRP A 1 75 ? 10.582 -16.161 -24.118 1.00 39.28 75 TRP A CA 1
ATOM 587 C C . TRP A 1 75 ? 9.730 -17.353 -24.609 1.00 39.28 75 TRP A C 1
ATOM 589 O O . TRP A 1 75 ? 10.168 -18.179 -25.403 1.00 39.28 75 TRP A O 1
ATOM 599 N N . SER A 1 76 ? 8.494 -17.484 -24.123 1.00 52.31 76 SER A N 1
ATOM 600 C CA . SER A 1 76 ? 7.559 -18.524 -24.549 1.00 52.31 76 SER A CA 1
ATOM 601 C C . SER A 1 76 ? 6.348 -17.889 -25.220 1.00 52.31 76 SER A C 1
ATOM 603 O O . SER A 1 76 ? 5.321 -17.688 -24.579 1.00 52.31 76 SER A O 1
ATOM 605 N N . LYS A 1 77 ? 6.502 -17.533 -26.500 1.00 46.34 77 LYS A N 1
ATOM 606 C CA . LYS A 1 77 ? 5.705 -17.993 -27.662 1.00 46.34 77 LYS A CA 1
ATOM 607 C C . LYS A 1 77 ? 6.185 -17.210 -28.899 1.00 46.34 77 LYS A C 1
ATOM 609 O O . LYS A 1 77 ? 6.213 -15.984 -28.875 1.00 46.34 77 LYS A O 1
ATOM 614 N N . PRO A 1 78 ? 6.558 -17.918 -29.973 1.00 42.00 78 PRO A N 1
ATOM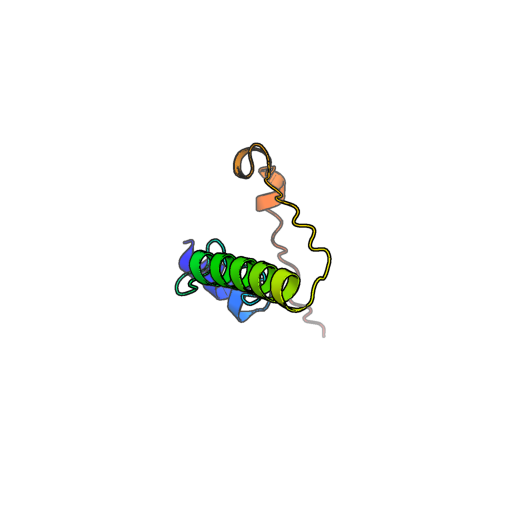 615 C CA . PRO A 1 78 ? 5.581 -18.087 -31.037 1.00 42.00 78 PRO A CA 1
ATOM 616 C C . PRO A 1 78 ? 5.444 -19.567 -31.393 1.00 42.00 78 PRO A C 1
ATOM 618 O O . PRO A 1 78 ? 6.370 -20.203 -31.883 1.00 42.00 78 PRO A O 1
ATOM 621 N N . SER A 1 79 ? 4.261 -20.124 -31.149 1.00 47.12 79 SER A N 1
ATOM 622 C CA . SER A 1 79 ? 3.839 -21.363 -31.796 1.00 47.12 79 SER A CA 1
ATOM 623 C C . SER A 1 79 ? 3.446 -21.027 -33.235 1.00 47.12 79 SER A C 1
ATOM 625 O O . SER A 1 79 ? 2.290 -20.712 -33.502 1.00 47.12 79 SER A O 1
ATOM 627 N N . ILE A 1 80 ? 4.435 -21.031 -34.129 1.00 54.47 80 ILE A N 1
ATOM 628 C CA . ILE A 1 80 ? 4.229 -21.195 -35.569 1.00 54.47 80 ILE A CA 1
ATOM 629 C C . ILE A 1 80 ? 4.339 -22.692 -35.826 1.00 54.47 80 ILE A C 1
ATOM 631 O O . ILE A 1 80 ? 5.426 -23.230 -35.661 1.00 54.47 80 ILE A O 1
ATOM 635 N N . HIS A 1 81 ? 3.239 -23.338 -36.206 1.00 37.38 81 HIS A N 1
ATOM 636 C CA . HIS A 1 81 ? 3.226 -24.578 -36.987 1.00 37.38 81 HIS A CA 1
ATOM 637 C C . HIS A 1 81 ? 1.823 -24.783 -37.580 1.00 37.38 81 HIS A C 1
ATOM 639 O O . HI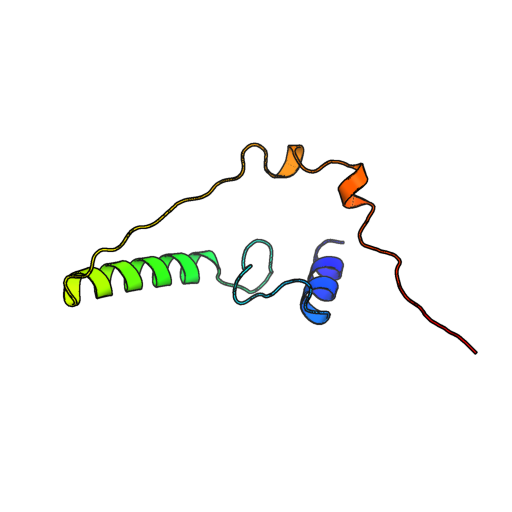S A 1 81 ? 0.851 -24.497 -36.874 1.00 37.38 81 HIS A O 1
ATOM 645 N N . PRO A 1 82 ? 1.689 -25.431 -38.747 1.00 48.44 82 PRO A N 1
ATOM 646 C CA . PRO A 1 82 ? 2.560 -25.464 -39.926 1.00 48.44 82 PRO A CA 1
ATOM 647 C C . PRO A 1 82 ? 2.053 -24.562 -41.067 1.00 48.44 82 PRO A C 1
ATOM 649 O O . PRO A 1 82 ? 0.843 -24.245 -41.102 1.00 48.44 82 PRO A O 1
#

Organism: NCBI:txid259542

Secondary structure (DSSP, 8-state):
-HHHHHHHHHHTTSS-TTT--TT-TT--HHHHHHHHHHHHHHHHHHHT----------TTTTTTS-HHHHT-S---------

Radius of gyration: 18.87 Å; chains: 1; bounding box: 42×33×55 Å

pLDDT: mean 83.13, std 16.76, range [37.38, 97.88]

Sequence (82 aa):
MASRLTKYLTENGYINTYLQKGGIHGVSGCLEHATMIREAIQRSKSEKLNLEVVWLDLANAYGSVPCWRNLMIPWSKPSIHP